Protein AF-A0A2V5LTK8-F1 (afdb_monomer)

Foldseek 3Di:
DDPPLPLVVLLVVLVVCVVVLNLVSSLVSLVVSLVSLVVDPDPLSSL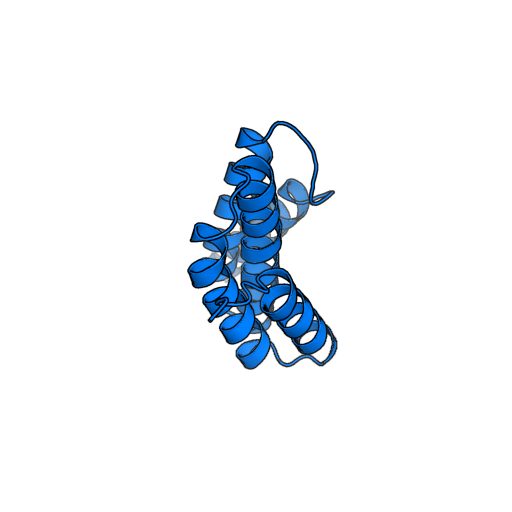LSLLSSLQSNLVSCVSVVNLVSSLVSLVSSVVSCVVSVHDSDPCSVVVSVVSVVVVVVVVVD

Solvent-accessible surface area (backbone atoms only — not comparable to full-atom values): 5844 Å² total; per-residue (Å²): 136,80,83,80,82,54,45,69,53,28,45,53,51,14,51,57,25,46,78,70,68,37,29,72,62,14,38,54,26,29,54,52,22,61,68,44,36,77,71,48,88,45,70,66,61,30,45,53,51,46,26,56,37,26,38,51,40,13,54,22,28,42,73,70,71,35,57,70,60,11,52,53,27,34,49,52,15,49,50,44,33,59,73,70,70,52,86,85,63,84,62,51,68,59,53,43,52,52,54,52,52,57,49,62,58,59,77,76,112

pLDDT: mean 90.66, std 13.84, range [36.06, 98.69]

Secondary structure (DSSP, 8-state):
------HHHHHHHHHHHHHTT-HHHHHHHHHHHHHHHTT-S-HHHHHHHHHHHHHHHHHHHHHTT-HHHHHHHHHHHHHHHHHHTS-SSTTHHHHHHHHHHHHHHHTT-

Structure (mmCIF, N/CA/C/O backbone):
data_AF-A0A2V5LTK8-F1
#
_entry.id   AF-A0A2V5LTK8-F1
#
loop_
_atom_site.group_PDB
_atom_site.id
_atom_site.type_symbol
_atom_site.label_atom_id
_atom_site.label_alt_id
_atom_site.label_comp_id
_atom_site.label_asym_id
_atom_site.label_entity_id
_atom_site.label_seq_id
_atom_site.pdbx_PDB_ins_code
_atom_site.Cartn_x
_atom_site.Cartn_y
_atom_site.Cartn_z
_atom_site.occupancy
_atom_site.B_iso_or_equiv
_atom_site.auth_seq_id
_atom_site.auth_comp_id
_atom_site.auth_asym_id
_atom_site.auth_atom_id
_atom_site.pdbx_PDB_model_num
ATOM 1 N N . LYS A 1 1 ? 24.002 -18.192 -13.197 1.00 36.06 1 LYS A N 1
ATOM 2 C CA . LYS A 1 1 ? 23.063 -18.250 -12.051 1.00 36.06 1 LYS A CA 1
ATOM 3 C C . LYS A 1 1 ? 22.247 -16.970 -12.096 1.00 36.06 1 LYS A C 1
ATOM 5 O O . LYS A 1 1 ? 22.778 -15.934 -11.731 1.00 36.06 1 LYS A O 1
ATOM 10 N N . GLY A 1 2 ? 21.058 -17.018 -12.697 1.00 40.03 2 GLY A N 1
ATOM 11 C CA . GLY A 1 2 ? 20.169 -15.861 -12.769 1.00 40.03 2 GLY A CA 1
ATOM 12 C C . GLY A 1 2 ? 19.413 -15.749 -11.455 1.00 40.03 2 GLY A C 1
ATOM 13 O O . GLY A 1 2 ? 18.753 -16.709 -11.066 1.00 40.03 2 GLY A O 1
ATOM 14 N N . SER A 1 3 ? 19.552 -14.624 -10.760 1.00 46.72 3 SER A N 1
ATOM 15 C CA . SER A 1 3 ? 18.573 -14.248 -9.745 1.00 46.72 3 SER A CA 1
ATOM 16 C C . SER A 1 3 ? 17.293 -13.956 -10.522 1.00 46.72 3 SER A C 1
ATOM 18 O O . SER A 1 3 ? 17.233 -12.963 -11.244 1.00 46.72 3 SER A O 1
ATOM 20 N N . HIS A 1 4 ? 16.336 -14.883 -10.522 1.00 52.94 4 HIS A N 1
ATOM 21 C CA . HIS A 1 4 ? 15.029 -14.613 -11.108 1.00 52.94 4 HIS A CA 1
ATOM 22 C C . HIS A 1 4 ? 14.313 -13.647 -10.177 1.00 52.94 4 HIS A C 1
ATOM 24 O O . HIS A 1 4 ? 13.644 -14.059 -9.236 1.00 52.94 4 HIS A O 1
ATOM 30 N N . LEU A 1 5 ? 14.513 -12.360 -10.443 1.00 54.81 5 LEU A N 1
ATOM 31 C CA . LEU A 1 5 ? 13.673 -11.293 -9.936 1.00 54.81 5 LEU A CA 1
ATOM 32 C C . LEU A 1 5 ? 12.251 -11.608 -10.387 1.00 54.81 5 LEU A C 1
ATOM 34 O O . LEU A 1 5 ? 11.952 -11.573 -11.580 1.00 54.81 5 LEU A O 1
ATOM 38 N N . MET A 1 6 ? 11.404 -11.981 -9.435 1.00 62.31 6 MET A N 1
ATOM 39 C CA . MET A 1 6 ? 9.964 -12.095 -9.643 1.00 62.31 6 MET A CA 1
ATOM 40 C C . MET A 1 6 ? 9.257 -11.124 -8.694 1.00 62.31 6 MET A C 1
ATOM 42 O O . MET A 1 6 ? 8.576 -11.584 -7.785 1.00 62.31 6 MET A O 1
ATOM 46 N N . PRO A 1 7 ? 9.439 -9.804 -8.855 1.00 61.09 7 PRO A N 1
ATOM 47 C CA . PRO A 1 7 ? 8.736 -8.816 -8.036 1.00 61.09 7 PRO A CA 1
ATOM 48 C C . PRO A 1 7 ? 7.208 -9.047 -8.081 1.00 61.09 7 PRO A C 1
ATOM 50 O O . PRO A 1 7 ? 6.553 -9.297 -7.071 1.00 61.09 7 PRO A O 1
ATOM 53 N N . ASP A 1 8 ? 6.649 -9.286 -9.270 1.00 76.44 8 ASP A N 1
ATOM 54 C CA . ASP A 1 8 ? 5.217 -9.599 -9.395 1.00 76.44 8 ASP A CA 1
ATOM 55 C C . ASP A 1 8 ? 4.741 -10.822 -8.571 1.00 76.44 8 ASP A C 1
ATOM 57 O O . ASP A 1 8 ? 3.548 -10.930 -8.274 1.00 76.44 8 ASP A O 1
ATOM 61 N N . LEU A 1 9 ? 5.633 -11.743 -8.164 1.00 84.38 9 LEU A N 1
ATOM 62 C CA . LEU A 1 9 ? 5.285 -12.886 -7.309 1.00 84.38 9 LEU A CA 1
ATOM 63 C C . LEU A 1 9 ? 4.863 -12.445 -5.903 1.00 84.38 9 LEU A C 1
ATOM 65 O O . LEU A 1 9 ? 3.856 -12.945 -5.397 1.00 84.38 9 LEU A O 1
ATOM 69 N N . PHE A 1 10 ? 5.625 -11.552 -5.269 1.00 90.56 10 PHE A N 1
ATOM 70 C CA . PHE A 1 10 ? 5.350 -11.099 -3.904 1.00 90.56 10 PHE A CA 1
ATOM 71 C C . PHE A 1 10 ? 4.077 -10.258 -3.874 1.00 90.56 10 PHE A C 1
ATOM 73 O O . PHE A 1 10 ? 3.177 -10.533 -3.076 1.00 90.56 10 PHE A O 1
ATOM 80 N N . LEU A 1 11 ? 3.931 -9.331 -4.826 1.00 91.88 11 LEU A N 1
ATOM 81 C CA . LEU A 1 11 ? 2.707 -8.552 -4.996 1.00 91.88 11 LEU A CA 1
ATOM 82 C C . LEU A 1 11 ? 1.481 -9.459 -5.198 1.00 91.88 11 LEU A C 1
ATOM 84 O O . LEU A 1 11 ? 0.495 -9.347 -4.466 1.00 91.88 11 LEU A O 1
ATOM 88 N N . SER A 1 12 ? 1.551 -10.407 -6.138 1.00 93.94 12 SER A N 1
ATOM 89 C CA . SER A 1 12 ? 0.435 -11.317 -6.435 1.00 93.94 12 SER A CA 1
ATOM 90 C C . SER A 1 12 ? 0.067 -12.195 -5.237 1.00 93.94 12 SER A C 1
ATOM 92 O O . SER A 1 12 ? -1.113 -12.414 -4.950 1.00 93.94 12 SER A O 1
ATOM 94 N N . ARG A 1 13 ? 1.068 -12.698 -4.503 1.00 95.38 13 ARG A N 1
ATOM 95 C CA . ARG A 1 13 ? 0.846 -13.518 -3.307 1.00 95.38 13 ARG A CA 1
ATOM 96 C C . ARG A 1 13 ? 0.239 -12.704 -2.169 1.00 95.38 13 ARG A C 1
ATOM 98 O O . ARG A 1 13 ? -0.650 -13.210 -1.488 1.00 95.38 13 ARG A O 1
ATOM 105 N N . GLY A 1 14 ? 0.672 -11.458 -1.989 1.00 96.88 14 GLY A N 1
ATOM 106 C CA . GLY A 1 14 ? 0.084 -10.543 -1.018 1.00 96.88 14 GLY A CA 1
ATOM 107 C C . GLY A 1 14 ? -1.392 -10.266 -1.304 1.00 96.88 14 GLY A C 1
ATOM 108 O O . GLY A 1 14 ? -2.212 -10.368 -0.395 1.00 96.88 14 GLY A O 1
ATOM 109 N N . VAL A 1 15 ? -1.762 -10.015 -2.566 1.00 96.69 15 VAL A N 1
ATOM 110 C CA . VAL A 1 15 ? -3.171 -9.822 -2.969 1.00 96.69 15 VAL A CA 1
ATOM 111 C C . VAL A 1 15 ? -4.009 -11.068 -2.668 1.00 96.69 15 VAL A C 1
ATOM 113 O O . VAL A 1 15 ? -5.057 -10.965 -2.037 1.00 96.69 15 VAL A O 1
ATOM 116 N N . LEU A 1 16 ? -3.510 -12.263 -3.002 1.00 97.50 16 LEU A N 1
ATOM 117 C CA . LEU A 1 16 ? -4.195 -13.520 -2.673 1.00 97.50 16 LEU A CA 1
ATOM 118 C C . LEU A 1 16 ? -4.416 -13.700 -1.159 1.00 97.50 16 LEU A C 1
ATOM 120 O O . LEU A 1 16 ? -5.388 -14.329 -0.739 1.00 97.50 16 LEU A O 1
ATOM 124 N N . LEU A 1 17 ? -3.496 -13.209 -0.328 1.00 98.19 17 LEU A N 1
ATOM 125 C CA . LEU A 1 17 ? -3.620 -13.267 1.129 1.00 98.19 17 LEU A CA 1
ATOM 126 C C . LEU A 1 17 ? -4.627 -12.239 1.659 1.00 98.19 17 LEU A C 1
ATOM 128 O O . LEU A 1 17 ? -5.387 -12.582 2.565 1.00 98.19 17 LEU A O 1
ATOM 132 N N . LEU A 1 18 ? -4.702 -11.041 1.062 1.00 97.44 18 LEU A N 1
ATOM 133 C CA . LEU A 1 18 ? -5.767 -10.072 1.353 1.00 97.44 18 LEU A CA 1
ATOM 134 C C . LEU A 1 18 ? -7.148 -10.665 1.065 1.00 97.44 18 LEU A C 1
ATOM 136 O O . LEU A 1 18 ? -8.025 -10.593 1.923 1.00 97.44 18 LEU A O 1
ATOM 140 N N . ASP A 1 19 ? -7.319 -11.327 -0.083 1.00 97.06 19 ASP A N 1
ATOM 141 C CA . ASP A 1 19 ? -8.584 -11.977 -0.458 1.00 97.06 19 ASP A CA 1
ATOM 142 C C . ASP A 1 19 ? -9.004 -13.072 0.539 1.00 97.06 19 ASP A C 1
ATOM 144 O O . ASP A 1 19 ? -10.190 -13.355 0.715 1.00 97.06 19 ASP A O 1
ATOM 148 N N . LYS A 1 20 ? -8.033 -13.685 1.226 1.00 97.62 20 LYS A N 1
ATOM 149 C CA . LYS A 1 20 ? -8.259 -14.680 2.287 1.00 97.62 20 LYS A CA 1
ATOM 150 C C . LYS A 1 20 ? -8.480 -14.068 3.670 1.00 97.62 20 LYS A C 1
ATOM 152 O O . LYS A 1 20 ? -8.733 -14.811 4.616 1.00 97.62 20 LYS A O 1
ATOM 157 N N . GLY A 1 21 ? -8.365 -12.750 3.806 1.00 97.62 21 GLY A N 1
ATOM 158 C CA . GLY A 1 21 ? -8.446 -12.055 5.086 1.00 97.62 21 GLY A CA 1
ATOM 159 C C . GLY A 1 21 ? -7.193 -12.184 5.959 1.00 97.62 21 GLY A C 1
ATOM 160 O O . GLY A 1 21 ? -7.247 -11.853 7.142 1.00 97.62 21 GLY A O 1
ATOM 161 N N . ASP A 1 22 ? -6.066 -12.656 5.413 1.00 98.38 22 ASP A N 1
ATOM 162 C CA . ASP A 1 22 ? -4.797 -12.753 6.142 1.00 98.38 22 ASP A CA 1
ATOM 163 C C . ASP A 1 22 ? -3.932 -11.508 5.905 1.00 98.38 22 ASP A C 1
ATOM 165 O O . ASP A 1 22 ? -2.950 -11.509 5.156 1.00 98.38 22 ASP A O 1
ATOM 169 N N . MET A 1 23 ? -4.315 -10.422 6.573 1.00 98.12 23 MET A N 1
ATOM 170 C CA . MET A 1 23 ? -3.693 -9.107 6.404 1.00 98.12 23 MET A CA 1
ATOM 171 C C . MET A 1 23 ? -2.238 -9.110 6.889 1.00 98.12 23 MET A C 1
ATOM 173 O O . MET A 1 23 ? -1.386 -8.432 6.317 1.00 98.12 23 MET A O 1
ATOM 177 N N . GLN A 1 24 ? -1.933 -9.897 7.927 1.00 98.38 24 GLN A N 1
ATOM 178 C CA . GLN A 1 24 ? -0.592 -9.961 8.502 1.00 98.38 24 GLN A CA 1
ATOM 179 C C . GLN A 1 24 ? 0.385 -10.652 7.549 1.00 98.38 24 GLN A C 1
ATOM 181 O O . GLN A 1 24 ? 1.516 -10.188 7.389 1.00 98.38 24 GLN A O 1
ATOM 186 N N . SER A 1 25 ? -0.026 -11.754 6.918 1.00 98.00 25 SER A N 1
ATOM 187 C CA . SER A 1 25 ? 0.803 -12.413 5.910 1.00 98.00 25 SER A CA 1
ATOM 188 C C . SER A 1 25 ? 0.876 -11.581 4.633 1.00 98.00 25 SER A C 1
ATOM 190 O O . SER A 1 25 ? 1.968 -11.421 4.097 1.00 98.00 25 SER A O 1
ATOM 192 N N . ALA A 1 26 ? -0.232 -10.972 4.193 1.00 98.31 26 ALA A N 1
ATOM 193 C CA . ALA A 1 26 ? -0.238 -10.075 3.037 1.00 98.31 26 ALA A CA 1
ATOM 194 C C . ALA A 1 26 ? 0.763 -8.919 3.195 1.00 98.31 26 ALA A C 1
ATOM 196 O O . ALA A 1 26 ? 1.587 -8.682 2.316 1.00 98.31 26 ALA A O 1
ATOM 197 N N . LYS A 1 27 ? 0.767 -8.258 4.360 1.00 98.31 27 LYS A N 1
ATOM 198 C CA . LYS A 1 27 ? 1.727 -7.198 4.688 1.00 98.31 27 LYS A CA 1
ATOM 199 C C . LYS A 1 27 ? 3.180 -7.654 4.531 1.00 98.31 27 LYS A C 1
ATOM 201 O O . LYS A 1 27 ? 3.988 -6.906 3.991 1.00 98.31 27 LYS A O 1
ATOM 206 N N . LYS A 1 28 ? 3.529 -8.865 4.983 1.00 97.75 28 LYS A N 1
ATOM 207 C CA . LYS A 1 28 ? 4.898 -9.399 4.837 1.00 97.75 28 LYS A CA 1
ATOM 208 C C . LYS A 1 28 ? 5.296 -9.555 3.373 1.00 97.75 28 LYS A C 1
ATOM 210 O O . LYS A 1 28 ? 6.430 -9.255 3.026 1.00 97.75 28 LYS A O 1
ATOM 215 N N . GLU A 1 29 ? 4.366 -10.008 2.541 1.00 97.06 29 GLU A N 1
ATOM 216 C CA . GLU A 1 29 ? 4.590 -10.160 1.105 1.00 97.06 29 GLU A CA 1
ATOM 217 C C . GLU A 1 29 ? 4.825 -8.818 0.421 1.00 97.06 29 GLU A C 1
ATOM 219 O O . GLU A 1 29 ? 5.792 -8.670 -0.314 1.00 97.06 29 GLU A O 1
ATOM 224 N N . PHE A 1 30 ? 4.014 -7.807 0.727 1.00 96.75 30 PHE A N 1
ATOM 225 C CA . PHE A 1 30 ? 4.224 -6.476 0.162 1.00 96.75 30 PHE A CA 1
ATOM 226 C C . PHE A 1 30 ? 5.521 -5.818 0.657 1.00 96.75 30 PHE A C 1
ATOM 228 O O . PHE A 1 30 ? 6.182 -5.118 -0.097 1.00 96.75 30 PHE A O 1
ATOM 235 N N . LEU A 1 31 ? 5.940 -6.054 1.903 1.00 95.88 31 LEU A N 1
ATOM 236 C CA . LEU A 1 31 ? 7.247 -5.570 2.363 1.00 95.88 31 LEU A CA 1
ATOM 237 C C . LEU A 1 31 ? 8.403 -6.238 1.605 1.00 95.88 31 LEU A C 1
ATOM 239 O O . LEU A 1 31 ? 9.335 -5.544 1.215 1.00 95.88 31 LEU A O 1
ATOM 243 N N . ALA A 1 32 ? 8.314 -7.546 1.344 1.00 94.19 32 ALA A N 1
ATOM 244 C CA . ALA A 1 32 ? 9.295 -8.240 0.510 1.00 94.19 32 ALA A CA 1
ATOM 245 C C . ALA A 1 32 ? 9.302 -7.705 -0.932 1.00 94.19 32 ALA A C 1
ATOM 247 O O . ALA A 1 32 ? 10.363 -7.575 -1.535 1.00 94.19 32 ALA A O 1
ATOM 248 N N . GLU A 1 33 ? 8.136 -7.332 -1.465 1.00 92.94 33 GLU A N 1
ATOM 249 C CA . GLU A 1 33 ? 8.050 -6.713 -2.787 1.00 92.94 33 GLU A CA 1
ATOM 250 C C . GLU A 1 33 ? 8.788 -5.371 -2.860 1.00 92.94 33 GLU A C 1
ATOM 252 O O . GLU A 1 33 ? 9.497 -5.101 -3.828 1.00 92.94 33 GLU A O 1
ATOM 257 N N . LEU A 1 34 ? 8.683 -4.533 -1.824 1.00 92.81 34 LEU A N 1
ATOM 258 C CA . LEU A 1 34 ? 9.407 -3.258 -1.784 1.00 92.81 34 LEU A CA 1
ATOM 259 C C . LEU A 1 34 ? 10.931 -3.438 -1.840 1.00 92.81 34 LEU A C 1
ATOM 261 O O . LEU A 1 34 ? 11.610 -2.619 -2.467 1.00 92.81 34 LEU A O 1
ATOM 265 N N . ASP A 1 35 ? 11.462 -4.496 -1.224 1.00 91.38 35 ASP A N 1
ATOM 266 C CA . ASP A 1 35 ? 12.896 -4.805 -1.262 1.00 91.38 35 ASP A CA 1
ATOM 267 C C . ASP A 1 35 ? 13.346 -5.186 -2.689 1.00 91.38 35 ASP A C 1
ATOM 269 O O . ASP A 1 35 ? 14.398 -4.743 -3.173 1.00 91.38 35 ASP A O 1
ATOM 273 N N . GLU A 1 36 ? 12.512 -5.944 -3.405 1.00 89.00 36 GLU A N 1
ATOM 274 C CA . GLU A 1 36 ? 12.791 -6.448 -4.754 1.00 89.00 36 GLU A CA 1
ATOM 275 C C . GLU A 1 36 ? 12.532 -5.416 -5.859 1.00 89.00 36 GLU A C 1
ATOM 277 O O . GLU A 1 36 ? 13.215 -5.427 -6.886 1.00 89.00 36 GLU A O 1
ATOM 282 N N . VAL A 1 37 ? 11.608 -4.471 -5.657 1.00 89.12 37 VAL A N 1
ATOM 283 C CA . VAL A 1 37 ? 11.267 -3.436 -6.647 1.00 89.12 37 VAL A CA 1
ATOM 284 C C . VAL A 1 37 ? 12.497 -2.662 -7.119 1.00 89.12 37 VAL A C 1
ATOM 286 O O . VAL A 1 37 ? 12.602 -2.325 -8.297 1.00 89.12 37 VAL A O 1
ATOM 289 N N . SER A 1 38 ? 13.474 -2.420 -6.241 1.00 84.19 38 SER A N 1
ATOM 290 C CA . SER A 1 38 ? 14.728 -1.735 -6.593 1.00 84.19 38 SER A CA 1
ATOM 291 C C . SER A 1 38 ? 15.500 -2.406 -7.741 1.00 84.19 38 SER A C 1
ATOM 293 O O . SER A 1 38 ? 16.255 -1.744 -8.455 1.00 84.19 38 SER A O 1
ATOM 295 N N . GLN A 1 39 ? 15.277 -3.703 -7.943 1.00 85.69 39 GLN A N 1
ATOM 296 C CA . GLN A 1 39 ? 15.967 -4.540 -8.915 1.00 85.69 39 GLN A CA 1
ATOM 297 C C . GLN A 1 39 ? 15.303 -4.535 -10.299 1.00 85.69 39 GLN A C 1
ATOM 299 O O . GLN A 1 39 ? 15.900 -5.002 -11.274 1.00 85.69 39 GLN A O 1
ATOM 304 N N . LEU A 1 40 ? 14.079 -4.007 -10.423 1.00 84.00 40 LEU A N 1
ATOM 305 C CA . LEU A 1 40 ? 13.419 -3.868 -11.719 1.00 84.00 40 LEU A CA 1
ATOM 306 C C . LEU A 1 40 ? 14.219 -2.910 -12.613 1.00 84.00 40 LEU A C 1
ATOM 308 O O . LEU A 1 40 ? 14.568 -1.813 -12.174 1.00 84.00 40 LEU A O 1
ATOM 312 N N . PRO A 1 41 ? 14.490 -3.259 -13.882 1.00 83.25 41 PRO A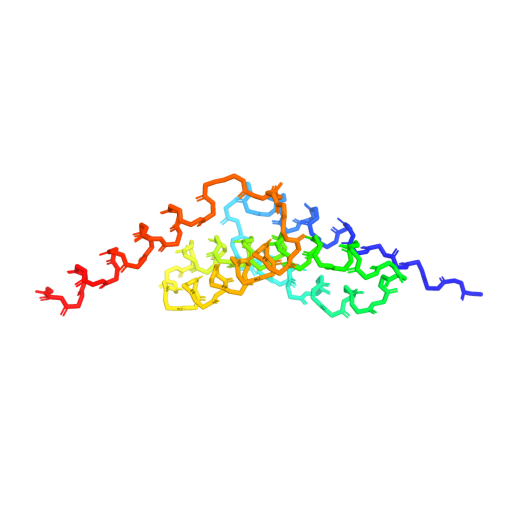 N 1
ATOM 313 C CA . PRO A 1 41 ? 15.350 -2.452 -14.745 1.00 83.25 41 PRO A CA 1
ATOM 314 C C . PRO A 1 41 ? 14.672 -1.164 -15.233 1.00 83.25 41 PRO A C 1
ATOM 316 O O . PRO A 1 41 ? 15.347 -0.151 -15.420 1.00 83.25 41 PRO A O 1
ATOM 319 N N . SER A 1 42 ? 13.347 -1.179 -15.417 1.00 90.75 42 SER A N 1
ATOM 320 C CA . SER A 1 42 ? 12.584 -0.027 -15.907 1.00 90.75 42 SER A CA 1
ATOM 321 C C . SER A 1 42 ? 12.183 0.908 -14.755 1.00 90.75 42 SER A C 1
ATOM 323 O O . SER A 1 42 ? 11.529 0.449 -13.818 1.00 90.75 42 SER A O 1
ATOM 325 N N . PRO A 1 43 ? 12.522 2.213 -14.813 1.00 90.94 43 PRO A N 1
ATOM 326 C CA . PRO A 1 43 ? 12.061 3.199 -13.834 1.00 90.94 43 PRO A CA 1
ATOM 327 C C . PRO A 1 43 ? 10.536 3.303 -13.743 1.00 90.94 43 PRO A C 1
ATOM 329 O O . PRO A 1 43 ? 10.001 3.432 -12.649 1.00 90.94 43 PRO A O 1
ATOM 332 N N . GLU A 1 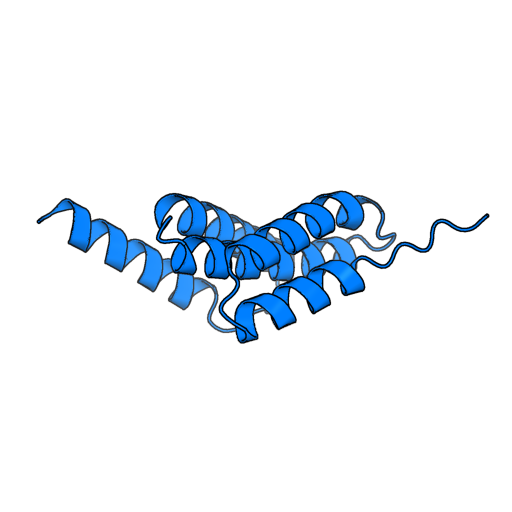44 ? 9.848 3.208 -14.878 1.00 91.19 44 GLU A N 1
ATOM 333 C CA . GLU A 1 44 ? 8.385 3.270 -14.944 1.00 91.19 44 GLU A CA 1
ATOM 334 C C . GLU A 1 44 ? 7.768 2.025 -14.300 1.00 91.19 44 GLU A C 1
ATOM 336 O O . GLU A 1 44 ? 6.896 2.147 -13.444 1.00 91.19 44 GLU A O 1
ATOM 341 N N . ALA A 1 45 ? 8.303 0.835 -14.607 1.00 90.19 45 ALA A N 1
ATOM 342 C CA . ALA A 1 45 ? 7.851 -0.410 -13.983 1.00 90.19 45 ALA A CA 1
ATOM 343 C C . ALA A 1 45 ? 8.093 -0.410 -12.465 1.00 90.19 45 ALA A C 1
ATOM 345 O O . ALA A 1 45 ? 7.239 -0.863 -11.708 1.00 90.19 45 ALA A O 1
ATOM 346 N N . ARG A 1 46 ? 9.227 0.148 -12.007 1.00 92.62 46 ARG A N 1
ATOM 347 C CA . ARG A 1 46 ? 9.479 0.370 -10.575 1.00 92.62 46 ARG A CA 1
ATOM 348 C C . ARG A 1 46 ? 8.395 1.231 -9.955 1.00 92.62 46 ARG A C 1
ATOM 350 O O . ARG A 1 46 ? 7.859 0.877 -8.913 1.00 92.62 46 ARG A O 1
ATOM 357 N N . GLN A 1 47 ? 8.075 2.353 -10.587 1.00 95.19 47 GLN A N 1
ATOM 358 C CA . GLN A 1 47 ? 7.103 3.292 -10.051 1.00 95.19 47 GLN A CA 1
ATOM 359 C C . GLN A 1 47 ? 5.692 2.695 -10.001 1.00 95.19 47 GLN A C 1
ATOM 361 O O . GLN A 1 47 ? 5.005 2.846 -8.996 1.00 95.19 47 GLN A O 1
ATOM 366 N N . GLU A 1 48 ? 5.275 1.955 -11.028 1.00 94.50 48 GLU A N 1
ATOM 367 C CA . GLU A 1 48 ? 4.000 1.226 -11.027 1.00 94.50 48 GLU A CA 1
ATOM 368 C C . GLU A 1 48 ? 3.920 0.177 -9.919 1.00 94.50 48 GLU A C 1
ATOM 370 O O . GLU A 1 48 ? 2.924 0.130 -9.192 1.00 94.50 48 GLU A O 1
ATOM 375 N N . ALA A 1 49 ? 4.981 -0.615 -9.751 1.00 93.69 49 ALA A N 1
ATOM 376 C CA . ALA A 1 49 ? 5.063 -1.605 -8.688 1.00 93.69 49 ALA A CA 1
ATOM 377 C C . ALA A 1 49 ? 5.012 -0.942 -7.301 1.00 93.69 49 ALA A C 1
ATOM 379 O O . ALA A 1 49 ? 4.266 -1.400 -6.437 1.00 93.69 49 ALA A O 1
ATOM 380 N N . LEU A 1 50 ? 5.701 0.191 -7.100 1.00 96.06 50 LEU A N 1
ATOM 381 C CA . LEU A 1 50 ? 5.605 0.974 -5.862 1.00 96.06 50 LEU A CA 1
ATOM 382 C C . LEU A 1 50 ? 4.175 1.454 -5.594 1.00 96.06 50 LEU A C 1
ATOM 384 O O . LEU A 1 50 ? 3.692 1.299 -4.474 1.00 96.06 50 LEU A O 1
ATOM 388 N N . ILE A 1 51 ? 3.479 2.002 -6.598 1.00 97.69 51 ILE A N 1
ATOM 389 C CA . ILE A 1 51 ? 2.091 2.473 -6.445 1.00 97.69 51 ILE A CA 1
ATOM 390 C C . ILE A 1 51 ? 1.189 1.322 -5.986 1.00 97.69 51 ILE A C 1
ATOM 392 O O . ILE A 1 51 ? 0.465 1.457 -4.996 1.00 97.69 51 ILE A O 1
ATOM 396 N N . ALA A 1 52 ? 1.256 0.181 -6.680 1.00 96.12 52 ALA A N 1
ATOM 397 C CA . ALA A 1 52 ? 0.472 -1.003 -6.348 1.00 96.12 52 ALA A CA 1
ATOM 398 C C . ALA A 1 52 ? 0.815 -1.544 -4.953 1.00 96.12 52 ALA A C 1
ATOM 400 O O . ALA A 1 52 ? -0.081 -1.850 -4.162 1.00 96.12 52 ALA A O 1
ATOM 401 N N . CYS A 1 53 ? 2.101 -1.631 -4.627 1.00 96.50 53 CYS A N 1
ATOM 402 C CA . CYS A 1 53 ? 2.573 -2.191 -3.372 1.00 96.50 53 CYS A CA 1
ATOM 403 C C . CYS A 1 53 ? 2.209 -1.304 -2.172 1.00 96.50 53 CYS A C 1
ATOM 405 O O . CYS A 1 53 ? 1.651 -1.794 -1.189 1.00 96.50 53 CYS A O 1
ATOM 407 N N . TYR A 1 54 ? 2.432 0.010 -2.260 1.00 98.56 54 TYR A N 1
ATOM 408 C CA . TYR A 1 54 ? 2.054 0.956 -1.207 1.00 98.56 54 TYR A CA 1
ATOM 409 C C . TYR A 1 54 ? 0.546 0.992 -0.971 1.00 98.56 54 TYR A C 1
ATOM 411 O O . TYR A 1 54 ? 0.103 1.009 0.177 1.00 98.56 54 TYR A O 1
ATOM 419 N N . TYR A 1 55 ? -0.267 0.945 -2.026 1.00 98.50 55 TYR A N 1
ATOM 420 C CA . TYR A 1 55 ? -1.715 0.893 -1.850 1.00 98.50 55 TYR A CA 1
ATOM 421 C C . TYR A 1 55 ? -2.165 -0.387 -1.139 1.00 98.50 55 TYR A C 1
ATOM 423 O O . TYR A 1 55 ? -2.960 -0.326 -0.203 1.00 98.50 55 TYR A O 1
ATOM 431 N N . ASN A 1 56 ? -1.631 -1.544 -1.528 1.00 98.25 56 ASN A N 1
ATOM 432 C CA . ASN A 1 56 ? -1.993 -2.803 -0.884 1.00 98.25 56 ASN A CA 1
ATOM 433 C C . ASN A 1 56 ? -1.459 -2.914 0.558 1.00 98.25 56 ASN A C 1
ATOM 435 O O . ASN A 1 56 ? -2.140 -3.483 1.413 1.00 98.25 56 ASN A O 1
ATOM 439 N N . LEU A 1 57 ? -0.309 -2.305 0.872 1.00 98.56 57 LEU A N 1
ATOM 440 C CA . LEU A 1 57 ? 0.140 -2.114 2.258 1.00 98.56 57 LEU A CA 1
ATOM 441 C C . LEU A 1 57 ? -0.854 -1.274 3.058 1.00 98.56 57 LEU A C 1
ATOM 443 O O . LEU A 1 57 ? -1.171 -1.633 4.190 1.00 98.56 57 LEU A O 1
ATOM 447 N N . ALA A 1 58 ? -1.393 -0.203 2.472 1.00 98.50 58 ALA A N 1
ATOM 448 C CA . ALA A 1 58 ? -2.418 0.597 3.131 1.00 98.50 58 ALA A CA 1
ATOM 449 C C . ALA A 1 58 ? -3.680 -0.222 3.439 1.00 98.50 58 ALA A C 1
ATOM 451 O O . ALA A 1 58 ? -4.209 -0.138 4.545 1.00 98.50 58 ALA A O 1
ATOM 452 N N . VAL A 1 59 ? -4.129 -1.051 2.490 1.00 98.31 59 VAL A N 1
ATOM 453 C CA . VAL A 1 59 ? -5.266 -1.965 2.687 1.00 98.31 59 VAL A CA 1
ATOM 454 C C . VAL A 1 59 ? -4.981 -2.969 3.808 1.00 98.31 59 VAL A C 1
ATOM 456 O O . VAL A 1 59 ? -5.829 -3.173 4.678 1.00 98.31 59 VAL A O 1
ATOM 459 N N . ALA A 1 60 ? -3.787 -3.568 3.825 1.00 98.50 60 ALA A N 1
ATOM 460 C CA . ALA A 1 60 ? -3.392 -4.522 4.858 1.00 98.50 60 ALA A CA 1
ATOM 461 C C . ALA A 1 60 ? -3.362 -3.877 6.255 1.00 98.50 60 ALA A C 1
ATOM 463 O O . ALA A 1 60 ? -3.915 -4.435 7.199 1.00 98.50 60 ALA A O 1
ATOM 464 N N . GLU A 1 61 ? -2.756 -2.694 6.391 1.00 98.44 61 GLU A N 1
ATOM 465 C CA . GLU A 1 61 ? -2.670 -1.975 7.670 1.00 98.44 61 GLU A CA 1
ATOM 466 C C . GLU A 1 61 ? -4.043 -1.512 8.170 1.00 98.44 61 GLU A C 1
ATOM 468 O O . GLU A 1 61 ? -4.329 -1.646 9.359 1.00 98.44 61 GLU A O 1
ATOM 473 N N . ASP A 1 62 ? -4.928 -1.034 7.287 1.00 97.56 62 ASP A N 1
ATOM 474 C CA . ASP A 1 62 ? -6.294 -0.656 7.675 1.00 97.56 62 ASP A CA 1
ATOM 475 C C . ASP A 1 62 ? -7.069 -1.881 8.184 1.00 97.56 62 ASP A C 1
ATOM 477 O O . ASP A 1 62 ? -7.709 -1.826 9.235 1.00 97.56 62 ASP A O 1
ATOM 481 N N . GLY A 1 63 ? -6.928 -3.024 7.499 1.00 96.94 63 GLY A N 1
ATOM 482 C CA . GLY A 1 63 ? -7.499 -4.304 7.924 1.00 96.94 63 GLY A CA 1
ATOM 483 C C . GLY A 1 63 ? -6.929 -4.839 9.244 1.00 96.94 63 GLY A C 1
ATOM 484 O O . GLY A 1 63 ? -7.637 -5.529 9.975 1.00 96.94 63 GLY A O 1
ATOM 485 N N . LEU A 1 64 ? -5.684 -4.492 9.586 1.00 97.94 64 LEU A N 1
ATOM 486 C CA . LEU A 1 64 ? -5.061 -4.794 10.883 1.00 97.94 64 LEU A CA 1
ATOM 487 C C . LEU A 1 64 ? -5.471 -3.818 11.996 1.00 97.94 64 LEU A C 1
ATOM 489 O O . LEU A 1 64 ? -5.091 -4.020 13.148 1.00 97.94 64 LEU A O 1
ATOM 493 N N . GLY A 1 65 ? -6.246 -2.776 11.682 1.00 96.25 65 GLY A N 1
ATOM 494 C CA . GLY A 1 65 ? -6.636 -1.752 12.649 1.00 96.25 65 GLY A CA 1
ATOM 495 C C . GLY A 1 65 ? -5.557 -0.699 12.904 1.00 96.25 65 GLY A C 1
ATOM 496 O O . GLY A 1 65 ? -5.614 -0.023 13.931 1.00 96.25 65 GLY A O 1
ATOM 497 N N . ASN A 1 66 ? -4.624 -0.519 11.964 1.00 97.19 66 ASN A N 1
ATOM 498 C CA . ASN A 1 66 ? -3.529 0.453 12.007 1.00 97.19 66 ASN A CA 1
ATOM 499 C C . ASN A 1 66 ? -3.794 1.620 11.024 1.00 97.19 66 ASN A C 1
ATOM 501 O O . ASN A 1 66 ? -3.110 1.755 10.005 1.00 97.19 66 ASN A O 1
ATOM 505 N N . PRO A 1 67 ? -4.808 2.479 11.260 1.00 95.31 67 PRO A N 1
ATOM 506 C CA . PRO A 1 67 ? -5.232 3.477 10.277 1.00 95.31 67 PRO A CA 1
ATOM 507 C C . PRO A 1 67 ? -4.185 4.578 10.035 1.00 95.31 67 PRO A C 1
ATOM 509 O O . PRO A 1 67 ? -4.150 5.157 8.951 1.00 95.31 67 PRO A O 1
ATOM 512 N N . LYS A 1 68 ? -3.306 4.860 11.010 1.00 96.00 68 LYS A N 1
ATOM 513 C CA . LYS A 1 68 ? -2.213 5.842 10.872 1.00 96.00 68 LYS A CA 1
ATOM 514 C C . LYS A 1 68 ? -1.158 5.359 9.876 1.00 96.00 68 LYS A C 1
ATOM 516 O O . LYS A 1 68 ? -0.729 6.109 8.995 1.00 96.00 68 LYS A O 1
ATOM 521 N N . GLU A 1 69 ? -0.773 4.097 9.994 1.00 98.00 69 GLU A N 1
ATOM 522 C CA . GLU A 1 69 ? 0.151 3.411 9.100 1.00 98.00 69 GLU A CA 1
ATOM 523 C C . GLU A 1 69 ? -0.477 3.273 7.714 1.00 98.00 69 GLU A C 1
ATOM 525 O O . GLU A 1 69 ? 0.149 3.632 6.717 1.00 98.00 69 GLU A O 1
ATOM 530 N N . ALA A 1 70 ? -1.751 2.872 7.647 1.00 98.31 70 ALA A N 1
ATOM 531 C CA . ALA A 1 70 ? -2.498 2.822 6.397 1.00 98.31 70 ALA A CA 1
ATOM 532 C C . ALA A 1 70 ? -2.503 4.178 5.673 1.00 98.31 70 ALA A C 1
ATOM 534 O O . ALA A 1 70 ? -2.249 4.240 4.468 1.00 98.31 70 ALA A O 1
ATOM 535 N N . LEU A 1 71 ? -2.727 5.278 6.407 1.00 98.12 71 LEU A N 1
ATOM 536 C CA . LEU A 1 71 ? -2.743 6.626 5.837 1.00 98.12 71 LEU A CA 1
ATOM 537 C C . LEU A 1 71 ? -1.369 7.033 5.299 1.00 98.12 71 LEU A C 1
ATOM 539 O O . LEU A 1 71 ? -1.274 7.685 4.259 1.00 98.12 71 LEU A O 1
ATOM 543 N N . SER A 1 72 ? -0.305 6.634 5.990 1.00 98.31 72 SER A N 1
ATOM 544 C CA . SER A 1 72 ? 1.068 6.877 5.547 1.00 98.31 72 SER A CA 1
ATOM 545 C C . SER A 1 72 ? 1.355 6.166 4.223 1.00 98.31 72 SER A C 1
ATOM 547 O O . SER A 1 72 ? 1.845 6.791 3.283 1.00 98.31 72 SER A O 1
ATOM 549 N N . TRP A 1 73 ? 0.969 4.894 4.101 1.00 98.69 73 TRP A N 1
ATOM 550 C CA . TRP A 1 73 ? 1.187 4.118 2.880 1.00 98.69 73 TRP A CA 1
ATOM 551 C C . TRP A 1 73 ? 0.368 4.612 1.689 1.00 98.69 73 TRP A C 1
ATOM 553 O O . TRP A 1 73 ? 0.909 4.772 0.597 1.00 98.69 73 TRP A O 1
ATOM 563 N N . I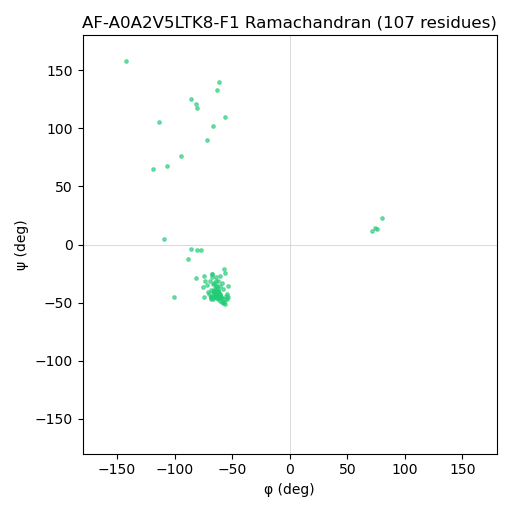LE A 1 74 ? -0.918 4.918 1.877 1.00 98.62 74 ILE A N 1
ATOM 564 C CA . ILE A 1 74 ? -1.752 5.386 0.760 1.00 98.62 74 ILE A CA 1
ATOM 565 C C . ILE A 1 74 ? -1.314 6.770 0.255 1.00 98.62 74 ILE A C 1
ATOM 567 O O . ILE A 1 74 ? -1.462 7.059 -0.930 1.00 98.62 74 ILE A O 1
ATOM 571 N N . ARG A 1 75 ? -0.723 7.611 1.119 1.00 98.56 75 ARG A N 1
ATOM 572 C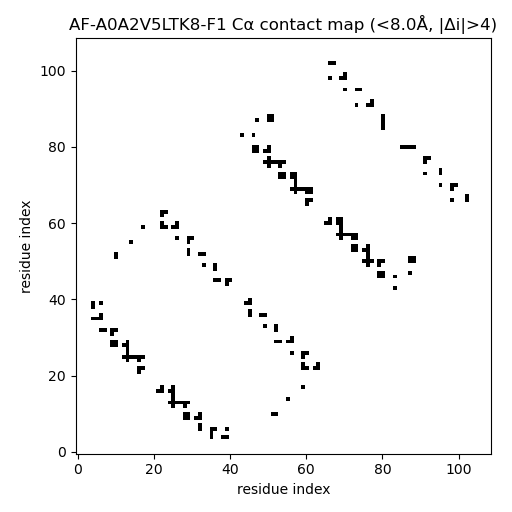 CA . ARG A 1 75 ? -0.098 8.881 0.712 1.00 98.56 75 ARG A CA 1
ATOM 573 C C . ARG A 1 75 ? 1.128 8.647 -0.170 1.00 98.56 75 ARG A C 1
ATOM 575 O O . ARG A 1 75 ? 1.260 9.329 -1.179 1.00 98.56 75 ARG A O 1
ATOM 582 N N . LEU A 1 76 ? 1.972 7.663 0.153 1.00 98.56 76 LEU A N 1
ATOM 583 C CA . LEU A 1 76 ? 3.102 7.283 -0.704 1.00 98.56 76 LEU A CA 1
ATOM 584 C C . LEU A 1 76 ? 2.627 6.745 -2.060 1.00 98.56 76 LEU A C 1
ATOM 586 O O . LEU A 1 76 ? 3.178 7.117 -3.093 1.00 98.56 76 LEU A O 1
ATOM 590 N N . ALA A 1 77 ? 1.575 5.920 -2.082 1.00 98.50 77 ALA A N 1
ATOM 591 C CA . ALA A 1 77 ? 0.975 5.454 -3.333 1.00 98.50 77 ALA A CA 1
ATOM 592 C C . ALA A 1 77 ? 0.467 6.628 -4.192 1.00 98.50 77 ALA A C 1
ATOM 594 O O . ALA A 1 77 ? 0.713 6.672 -5.397 1.00 98.50 77 ALA A O 1
ATOM 595 N N . GLU A 1 78 ? -0.227 7.589 -3.570 1.00 98.56 78 GLU A N 1
ATOM 596 C CA . GLU A 1 78 ? -0.746 8.786 -4.243 1.00 98.56 78 GLU A CA 1
ATOM 597 C C . GLU A 1 78 ? 0.387 9.668 -4.774 1.00 98.56 78 GLU A C 1
ATOM 599 O O . GLU A 1 78 ? 0.329 10.119 -5.917 1.00 98.56 78 GLU A O 1
ATOM 604 N N . GLU A 1 79 ? 1.446 9.864 -3.989 1.00 98.44 79 GLU A N 1
ATOM 605 C CA . GLU A 1 79 ? 2.635 10.603 -4.404 1.00 98.44 79 GLU A CA 1
ATOM 606 C C . GLU A 1 79 ? 3.290 9.967 -5.637 1.00 98.44 79 GLU A C 1
ATOM 608 O O . GLU A 1 79 ? 3.527 10.662 -6.627 1.00 98.44 79 GLU A O 1
ATOM 613 N N . GLN A 1 80 ? 3.523 8.651 -5.620 1.00 98.00 80 GLN A N 1
ATOM 614 C CA . GLN A 1 80 ? 4.110 7.944 -6.760 1.00 98.00 80 GLN A CA 1
ATOM 615 C C . GLN A 1 80 ? 3.216 8.020 -8.006 1.00 98.00 80 GLN A C 1
ATOM 617 O O . GLN A 1 80 ? 3.716 8.242 -9.108 1.00 98.00 80 GLN A O 1
ATOM 622 N N . GLN A 1 81 ? 1.892 7.905 -7.852 1.00 97.94 81 GLN A N 1
ATOM 623 C CA . GLN A 1 81 ? 0.952 8.025 -8.970 1.00 97.94 81 GLN A CA 1
ATOM 624 C C . GLN A 1 81 ? 0.941 9.439 -9.568 1.00 97.94 81 GLN A C 1
ATOM 626 O O . GLN A 1 81 ? 0.919 9.596 -10.791 1.00 97.94 81 GLN A O 1
ATOM 631 N N . ASN A 1 82 ? 0.998 10.466 -8.719 1.00 97.50 82 ASN A N 1
ATOM 632 C CA . ASN A 1 82 ? 1.076 11.857 -9.155 1.00 97.50 82 ASN A CA 1
ATOM 633 C C . ASN A 1 82 ? 2.392 12.143 -9.891 1.00 97.50 82 ASN A C 1
ATOM 635 O O . ASN A 1 82 ? 2.376 12.819 -10.917 1.00 97.50 82 ASN A O 1
ATOM 639 N N . GLN A 1 83 ? 3.513 11.601 -9.404 1.00 97.44 83 GLN A N 1
ATOM 640 C CA . GLN A 1 83 ? 4.820 11.715 -10.060 1.00 97.44 83 GLN A CA 1
ATOM 641 C C . GLN A 1 83 ? 4.849 11.007 -11.422 1.00 97.44 83 GLN A C 1
ATOM 643 O O . GLN A 1 83 ? 5.413 11.547 -12.371 1.00 97.44 83 GLN A O 1
ATOM 648 N N . LEU A 1 84 ? 4.215 9.835 -11.534 1.00 96.44 84 LEU A N 1
ATOM 649 C CA . LEU A 1 84 ? 4.098 9.099 -12.796 1.00 96.44 84 LEU A CA 1
ATOM 650 C C . LEU A 1 84 ? 3.212 9.832 -13.822 1.00 96.44 84 LEU A C 1
ATOM 652 O O . LEU A 1 84 ? 3.353 9.635 -15.028 1.00 96.44 84 LEU A O 1
ATOM 656 N N . GLY A 1 85 ? 2.279 10.671 -13.360 1.00 96.31 85 GLY A N 1
ATOM 657 C CA . GLY A 1 85 ? 1.426 11.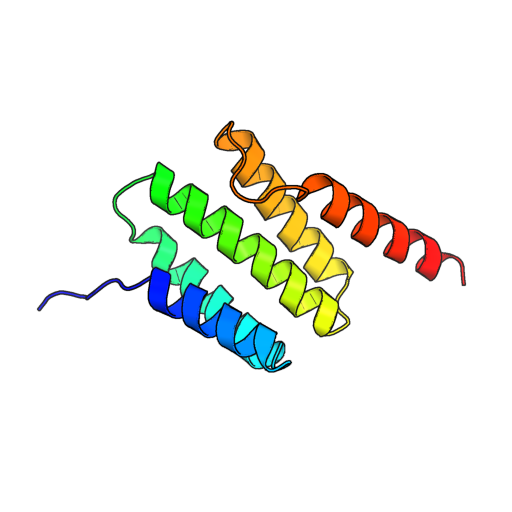494 -14.221 1.00 96.31 85 GLY A CA 1
ATOM 658 C C . GLY A 1 85 ? 0.315 10.725 -14.946 1.00 96.31 85 GLY A C 1
ATOM 659 O O . GLY A 1 85 ? -0.292 11.258 -15.875 1.00 96.31 85 GLY A O 1
ATOM 660 N N . ARG A 1 86 ? 0.023 9.483 -14.536 1.00 94.12 86 ARG A N 1
ATOM 661 C CA . ARG A 1 86 ? -1.102 8.682 -15.049 1.00 94.12 86 ARG A CA 1
ATOM 662 C C . ARG A 1 86 ? -1.760 7.863 -13.949 1.00 94.12 86 ARG A C 1
ATOM 664 O O . ARG A 1 86 ? -1.140 7.543 -12.943 1.00 94.12 86 ARG A O 1
ATOM 671 N N . THR A 1 87 ? -3.011 7.477 -14.169 1.00 96.06 87 THR A N 1
ATOM 672 C CA . THR A 1 87 ? -3.779 6.667 -13.218 1.00 96.06 87 THR A CA 1
ATOM 673 C C . THR A 1 87 ? -3.424 5.184 -13.338 1.00 96.06 87 THR A C 1
ATOM 675 O O . THR A 1 87 ? -3.682 4.573 -14.371 1.00 96.06 87 THR A O 1
ATOM 678 N N . ILE A 1 88 ? -2.880 4.612 -12.262 1.00 96.38 88 ILE A N 1
ATOM 679 C CA . ILE A 1 88 ? -2.654 3.170 -12.072 1.00 96.38 88 ILE A CA 1
ATOM 680 C C . ILE A 1 88 ? -3.756 2.578 -11.187 1.00 96.38 88 ILE A C 1
ATOM 682 O O . ILE A 1 88 ? -4.340 1.552 -11.520 1.00 96.38 88 ILE A O 1
ATOM 686 N N . ILE A 1 89 ? -4.086 3.262 -10.088 1.00 97.12 89 ILE A N 1
ATOM 687 C CA . ILE A 1 89 ? -5.142 2.901 -9.143 1.00 97.12 89 ILE A CA 1
ATOM 688 C C . ILE A 1 89 ? -6.246 3.962 -9.216 1.00 97.12 89 ILE A C 1
ATOM 690 O O . ILE A 1 89 ? -6.082 5.082 -8.709 1.00 97.12 89 ILE A O 1
ATOM 694 N N . PRO A 1 90 ? -7.387 3.640 -9.847 1.00 97.06 90 PRO A N 1
ATOM 695 C CA . PRO A 1 90 ? -8.552 4.513 -9.853 1.00 97.06 90 PRO A CA 1
ATOM 696 C C . PRO A 1 90 ? -9.083 4.752 -8.433 1.00 97.06 90 PRO A C 1
ATOM 698 O O . PRO A 1 90 ? -9.136 3.834 -7.618 1.00 97.06 90 PRO A O 1
ATOM 701 N N . GLY A 1 91 ? -9.501 5.986 -8.134 1.00 96.06 91 GLY A N 1
ATOM 702 C CA . GLY A 1 91 ? -10.093 6.336 -6.835 1.00 96.06 91 GLY A CA 1
ATOM 703 C C . GLY A 1 91 ? -9.109 6.372 -5.657 1.00 96.06 91 GLY A C 1
ATOM 704 O O . GLY A 1 91 ? -9.543 6.450 -4.510 1.00 96.06 91 GLY A O 1
ATOM 705 N N . LEU A 1 92 ? -7.795 6.335 -5.911 1.00 97.44 92 LEU A N 1
ATOM 706 C CA . LEU A 1 92 ? -6.760 6.358 -4.870 1.00 97.44 92 LEU A CA 1
ATOM 707 C C . LEU A 1 92 ? -6.905 7.555 -3.913 1.00 97.44 92 LEU A C 1
ATOM 709 O O . LEU A 1 92 ? -6.899 7.376 -2.694 1.00 97.44 92 LEU A O 1
ATOM 713 N N . SER A 1 93 ? -7.113 8.754 -4.462 1.00 96.88 93 SER A N 1
ATOM 714 C CA . SER A 1 93 ? -7.327 9.976 -3.678 1.00 96.88 93 SER A CA 1
ATOM 715 C C . SER A 1 93 ? -8.599 9.920 -2.838 1.00 96.88 93 SER A C 1
ATOM 717 O O . SER A 1 93 ? -8.573 10.290 -1.665 1.00 96.88 93 SER A O 1
ATOM 719 N N . ASP A 1 94 ? -9.693 9.392 -3.389 1.00 97.94 94 ASP A N 1
ATOM 720 C CA . ASP A 1 94 ? -10.952 9.235 -2.653 1.00 97.94 94 ASP A CA 1
ATOM 721 C C . ASP A 1 94 ? -10.783 8.253 -1.486 1.00 97.94 94 ASP A C 1
ATOM 723 O O . ASP A 1 94 ? -11.277 8.491 -0.383 1.00 97.94 94 ASP A O 1
ATOM 727 N N . ASN A 1 95 ? -10.054 7.153 -1.699 1.00 96.88 95 ASN A N 1
ATOM 728 C CA . ASN A 1 95 ? -9.765 6.170 -0.656 1.00 96.88 95 ASN A CA 1
ATOM 729 C C . ASN A 1 95 ? -8.890 6.767 0.453 1.00 96.88 95 ASN A C 1
ATOM 731 O O . ASN A 1 95 ? -9.182 6.558 1.634 1.00 96.88 95 ASN A O 1
ATOM 735 N N . ARG A 1 96 ? -7.882 7.579 0.101 1.00 98.00 96 ARG A N 1
ATOM 736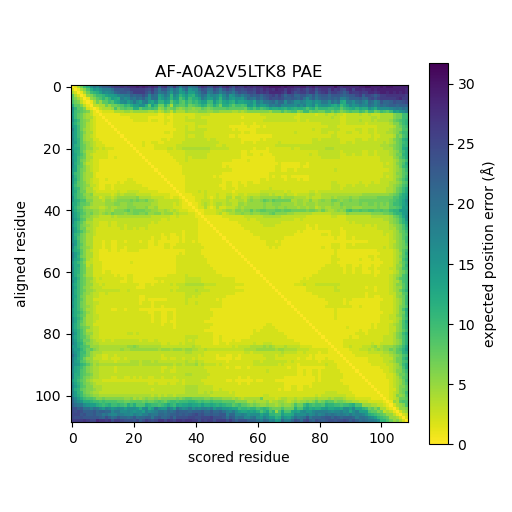 C CA . ARG A 1 96 ? -7.079 8.328 1.079 1.00 98.00 96 ARG A CA 1
ATOM 737 C C . ARG A 1 96 ? -7.947 9.284 1.894 1.00 98.00 96 ARG A C 1
ATOM 739 O O . ARG A 1 96 ? -7.850 9.288 3.118 1.00 98.00 96 ARG A O 1
ATOM 746 N N . GLN A 1 97 ? -8.795 10.074 1.236 1.00 97.62 97 GLN A N 1
ATOM 747 C CA . GLN A 1 97 ? -9.678 11.036 1.902 1.00 97.62 97 GLN A CA 1
ATOM 748 C C . GLN A 1 97 ? -10.665 10.345 2.851 1.00 97.62 97 GLN A C 1
ATOM 750 O O . GLN A 1 97 ? -10.866 10.808 3.972 1.00 97.62 97 GLN A O 1
ATOM 755 N N . LYS A 1 98 ? -11.241 9.204 2.449 1.00 95.56 98 LYS A N 1
ATOM 756 C CA . LYS A 1 98 ? -12.106 8.391 3.321 1.00 95.56 98 LYS A CA 1
ATOM 757 C C . LYS A 1 98 ? -11.355 7.877 4.546 1.00 95.56 98 LYS A C 1
ATOM 759 O O . LYS A 1 98 ? -11.887 7.932 5.653 1.00 95.56 98 LYS A O 1
ATOM 764 N N . LEU A 1 99 ? -10.133 7.376 4.365 1.00 95.12 99 LEU A N 1
ATOM 765 C CA . LEU A 1 99 ? -9.304 6.902 5.472 1.00 95.12 99 LEU A CA 1
ATOM 766 C C . LEU A 1 99 ? -8.970 8.039 6.449 1.00 95.12 99 LEU A C 1
ATOM 768 O O . LEU A 1 99 ? -9.147 7.871 7.652 1.00 95.12 99 LEU A O 1
ATOM 772 N N . GLU A 1 100 ? -8.586 9.203 5.929 1.00 94.88 100 GLU A N 1
ATOM 773 C CA . GLU A 1 100 ? -8.300 10.407 6.716 1.00 94.88 100 GLU A CA 1
ATOM 774 C C . GLU A 1 100 ? -9.526 10.886 7.515 1.00 94.88 100 GLU A C 1
ATOM 776 O O . GLU A 1 100 ? -9.422 11.121 8.718 1.00 94.88 100 GLU A O 1
ATOM 781 N N . ALA A 1 101 ? -10.710 10.934 6.896 1.00 94.25 101 ALA A N 1
ATOM 782 C CA . ALA A 1 101 ? -11.950 11.329 7.568 1.00 94.25 101 ALA A CA 1
ATOM 783 C C . ALA A 1 101 ? -12.374 10.360 8.691 1.00 94.25 101 ALA A C 1
ATOM 785 O O . ALA A 1 101 ? -12.882 10.781 9.732 1.00 94.25 101 ALA A O 1
ATOM 786 N N . ARG A 1 102 ? -12.151 9.048 8.524 1.00 89.50 102 ARG A N 1
ATOM 787 C CA . ARG A 1 102 ? -12.423 8.066 9.593 1.00 89.50 102 ARG A CA 1
ATOM 788 C C . ARG A 1 102 ? -11.529 8.281 10.815 1.00 89.50 102 ARG A C 1
ATOM 790 O O . ARG A 1 102 ? -11.959 7.991 11.927 1.00 89.50 102 ARG A O 1
ATOM 797 N N . MET A 1 103 ? -10.308 8.777 10.622 1.00 86.12 103 MET A N 1
ATOM 798 C CA . MET A 1 103 ? -9.384 9.054 11.723 1.00 86.12 103 MET A CA 1
ATOM 799 C C . MET A 1 103 ? -9.778 10.310 12.495 1.00 86.12 103 MET A C 1
ATOM 801 O O . MET A 1 103 ? -9.851 10.259 13.716 1.00 86.12 103 MET A O 1
ATOM 805 N N . THR A 1 104 ? -10.118 11.400 11.801 1.00 80.06 104 THR A N 1
ATOM 806 C CA . THR A 1 104 ? -10.548 12.641 12.466 1.00 80.06 104 THR A CA 1
ATOM 807 C C . THR A 1 104 ? -11.829 12.455 13.271 1.00 80.06 104 THR A C 1
ATOM 809 O O . THR A 1 104 ? -11.995 13.077 14.311 1.00 80.06 104 THR A O 1
ATOM 812 N N . THR A 1 105 ? -12.720 11.565 12.830 1.00 73.44 105 THR A N 1
ATOM 813 C CA . THR A 1 105 ? -13.960 11.263 13.560 1.00 73.44 105 THR A CA 1
ATOM 814 C C . THR A 1 105 ? -13.696 10.458 14.842 1.00 73.44 105 THR A C 1
ATOM 816 O O . THR A 1 105 ? -14.369 10.686 15.839 1.00 73.44 105 THR A O 1
ATOM 819 N N . ARG A 1 106 ? -12.696 9.561 14.845 1.00 62.50 106 ARG A N 1
ATOM 820 C CA . ARG A 1 106 ? -12.315 8.746 16.018 1.00 62.50 106 ARG A CA 1
ATOM 821 C C . ARG A 1 106 ? -11.569 9.524 17.100 1.00 62.50 106 ARG A C 1
ATOM 823 O O . ARG A 1 106 ? -11.635 9.141 18.257 1.00 62.50 106 ARG A O 1
ATOM 830 N N . ASP A 1 107 ? -10.860 10.589 16.736 1.00 60.34 107 ASP A N 1
ATOM 831 C CA . ASP A 1 107 ? -10.124 11.422 17.699 1.00 60.34 107 ASP A CA 1
ATOM 832 C C . ASP A 1 107 ? -11.049 12.383 18.490 1.00 60.34 107 ASP A C 1
ATOM 834 O O . ASP A 1 107 ? -10.588 13.097 19.382 1.00 60.34 107 ASP A O 1
ATOM 838 N N . HIS A 1 108 ? -12.350 12.420 18.166 1.00 54.84 108 HIS A N 1
ATOM 839 C CA . HIS A 1 108 ? -13.371 13.255 18.814 1.00 54.84 108 HIS A CA 1
ATOM 840 C C . HIS A 1 108 ? -14.379 12.471 19.680 1.00 54.84 108 HIS A C 1
ATOM 842 O O . HIS A 1 108 ? -15.312 13.085 20.205 1.00 54.84 108 HIS A O 1
ATOM 848 N N . GLU A 1 109 ? -14.193 11.157 19.843 1.00 47.84 109 GLU A N 1
ATOM 849 C CA . GLU A 1 109 ? -14.943 10.291 20.774 1.00 47.84 109 GLU A CA 1
ATOM 850 C C . GLU A 1 109 ? -14.129 10.002 22.044 1.00 47.84 109 GLU A C 1
ATOM 852 O O . GLU A 1 109 ? -14.742 9.989 23.137 1.00 47.84 109 GLU A O 1
#

Mean predicted aligned error: 4.73 Å

Radius of gyration: 14.47 Å; Cα contacts (8 Å, |Δi|>4): 123; chains: 1; bounding box: 38×32×37 Å

Nearest PDB structures (foldseek):
  4yvo-assembly1_A  TM=8.882E-01  e=4.052E-02  Arabidopsis thaliana
  8ei0-assembly1_A  TM=8.795E-01  e=8.013E-02  Homo sapiens
  7tb1-assembly2_B  TM=8.634E-01  e=8.013E-02  Homo sapiens
  3ro3-assembly1_A  TM=8.893E-01  e=1.670E-01  Mus musculus
  4n5c-assembly7_G  TM=7.809E-01  e=1.677E+00  Saccharomyces cerevisiae S288C

Sequence (109 aa):
KGSHLMPDLFLSRGVLLLDKGDMQSAKKEFLAELDEVSQLPSPEARQEALIACYYNLAVAEDGLGNPKEALSWIRLAEEQQNQLGRTIIPGLSDNRQKLEARMTTRDHE

=== Feature glossary ===
The record interleaves many kinds of information about one protein. Here is each kind framed as the question it answers.

Q: What does the local fold look like, residue by residue?
A: The Foldseek 3Di string encodes local tertiary geometry as a 20-letter alphabet — one character per residue — derived from the relative positions of nearby Cα atoms. Unlike the amino-acid sequence, 3Di is a direct function of the 3D structure, so two proteins with the same fold have similar 3Di strings even at low sequence identity.

Q: Which residues are in helices, strands, or loops?
A: The SS8 string is DSSP's per-residue secondary-structure call. α-helix (H) means an i→i+4 H-bond ladder; β-strand (E) means the residue participates in a β-sheet; 3₁₀ (G) and π (I) are tighter and wider helices; T/S are turns/bends; '-' is loop.

Q: How big and how compact is the whole molecule?
A: Radius of gyration (Rg) is the root-mean-square distance of Cα atoms from their centroid — a single number for overall size and compactness. A globular domain of N residues has Rg ≈ 2.2·N^0.38 Å; an extended or disordered chain has a much larger Rg. The Cα contact count is the number of residue pairs whose Cα atoms are within 8 Å and are more than four positions apart in sequence — a standard proxy for tertiary packing density. The bounding box is the smallest axis-aligned box enclosing all Cα atoms.

Q: Where is each backbone atom in 3D?
A: Structure coordinates are given as an mmCIF _atom_site loop: one row per atom with element, residue name, chain id, sequence number, and x/y/z position in Å. Only the four main-chain atoms per residue are included here; side chains are omitted to keep the record compact.

Q: What is the amino-acid chain?
A: Primary structure: the covalent order of the twenty standard amino acids along the backbone. Two proteins with the same sequence will (almost always) fold to the same structure; two with 30% identity often share a fold but not the details.

Q: What if only a Cα 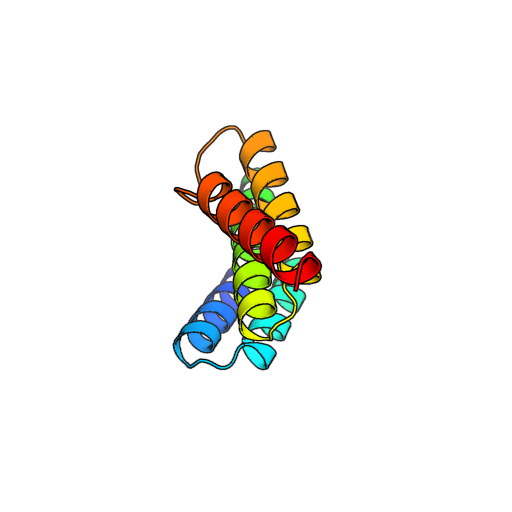trace is available?
A: Three-state secondary structure (P-SEA) collapses the eight DSSP classes into helix (a), strand (b), and coil (c). P-SEA assigns these from Cα geometry alone — distances and angles — without requiring backbone oxygens, so it works on any Cα trace.

Q: What family and function is it annotated with?
A: Database cross-references. InterPro integrates a dozen domain/family signature databases into unified entries with residue-range hits. GO terms attach function/process/location labels with evidence codes. CATH codes position the fold in a four-level structural taxonomy. Organism is the NCBI-taxonomy species name.

Q: How confident is the AlphaFold model at each residue?
A: pLDDT is the predicted lDDT-Cα score: AlphaFold's confidence that the local environment of each residue (all inter-atomic distances within 15 Å) is correctly placed. It is a per-residue number between 0 and 100, with higher meaning more reliable.

Q: How mobile is each atom in the crystal?
A: B-factor (Debye–Waller factor) reflects atomic displacement in the crystal lattice. It is an experimental observable (units Å²), not a prediction; low values mean the atom is pinned down, high values mean it moves or is heterogeneous across the crystal.

Q: Which residues are buried vs exposed?
A: SASA measures how much of the protein is reachable by solvent. It is computed by rolling a water-sized probe over the atomic surface and summing the exposed area (Å²). Per-residue SASA distinguishes core (buried, low SASA) from surface (exposed, high SASA) residues; total SASA is a whole-molecule size measure.

Q: What do the diagnostic plots show?
A: Plot images: a contact map (which residues are close in 3D, as an N×N binary image), a Ramachandran scatter (backbone t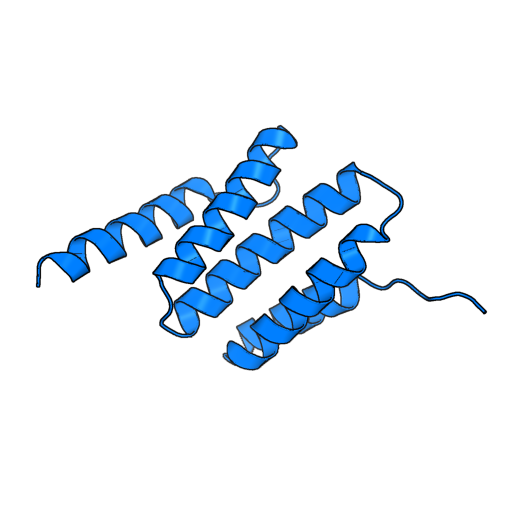orsion angles, revealing secondary-structure composition at a glance), and — for AlphaFold structures — a PAE heatmap (pairwise prediction confidence).

Q: What known structures does this most resemble?
A: The Foldseek neighbor list gives the closest experimentally determined structures in the PDB, ranked by structural alignment. TM-score near 1 means near-identical fold; near 0.3 means only rough topology match. This is how one finds what a novel AlphaFold prediction most resembles in the solved-structure universe.

Q: Are the domains correctly placed relative to each other?
A: Predicted aligned error is AlphaFold's pairwise confidence. Unlike pLDDT (per-residue), PAE is per-residue-pair and captures whether two parts of the structure are correctly placed relative to each other. Units are ångströms of expected positional error.

Q: What do the rendered images show?
A: Structure images are PyMOL renders from six orthogonal camera directions. Cartoon representation draws helices as coils and strands as arrows; sticks shows the backbone as bonds; surface shows the solvent-excluded envelope. Rainbow coloring maps sequence position to hue (blue→red, N→C); chain coloring assigns a distinct color per polypeptide.

Q: What are the backbone torsion angles?
A: φ (phi) and ψ (psi) are the two rotatable backbone dihedrals per residue: φ is the C(i-1)–N–Cα–C torsion, ψ is the N–Cα–C–N(i+1) torsion, both in degrees on (−180°, 180°]. α-helical residues cluster near (−60°, −45°); β-strand residues near (−120°, +130°). A Ramachandran plot is simply a scatter of (φ, ψ) for every residue.